Protein 1VYI (pdb70)

GO terms:
  GO:0140693 molecular condensate scaffold activity (F, IDA)

Nearest PDB structures (foldseek):
  1vyi-assembly1_A  TM=1.009E+00  e=7.027E-20  Rabies virus CVS-11
  3oa1-assembly2_B  TM=9.957E-01  e=1.262E-16  Rabies virus strain Pasteur vaccin
  7t5h-assembly1_A  TM=9.791E-01  e=1.262E-16  Rabies virus Nishigahara RCEH
  7c20-assembly1_A  TM=9.925E-01  e=1.901E-16  Rabies virus Nishigahara RCEH
  7c21-assembly1_A  TM=9.923E-01  e=3.914E-14  Lyssavirus duvenhage

Foldseek 3Di:
DPQDPVNLVVQLLVLLLVLCVVCQPPWDWAAFPPRGTDTDGNVVQPDDSSLLSVQLCPLPPSSVCSSVSHDDLRVLSSLRSCCVGPPVSVNGHDVVRNVVVSCVSHVVRND

CATH classification: 1.20.120.820

Secondary structure (DSSP, 8-state):
-PPPHHHHHHHHHHHHHHHHHHTTT--EEEEBTTS-EEEE-GGGG---HHHHHHHHTTSTTHHHHHHTTPPP-HHHHH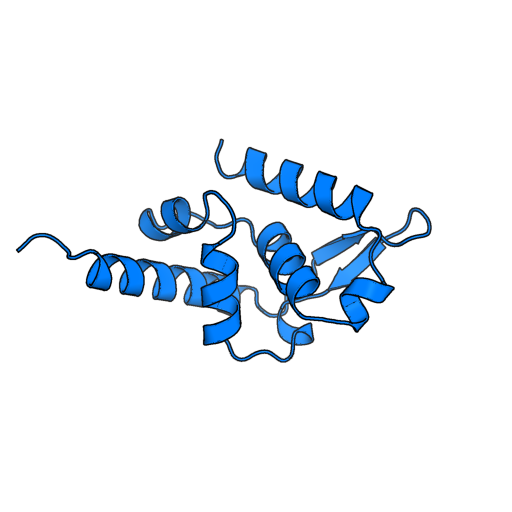HHHHHHH-HHHHHHB-HHHHHHHHHHHHHTT--

Sequence (111 aa):
WSATNEEDDLSVEAEIAHQIAESFSKKYKFPSRSSGIFLYNFEQLKMNLDDIVKEAKNVPPPGVTRLAHDGSKIPLRCVLGWVALANSKKFQLLVEADKLSKIMQDDLNRYTS

Structure (mmCIF, N/CA/C/O backbone):
data_1VYI
#
_entry.id   1VYI
#
_cell.length_a   44.300
_cell.length_b   44.400
_cell.length_c   106.210
_cell.angle_alpha   90.00
_cell.angle_beta   90.00
_cell.angle_gamma   120.00
#
_symmetry.space_group_name_H-M   'P 31 2 1'
#
loop_
_entity.id
_entity.type
_entity.pdbx_description
1 polymer 'RNA POLYMERASE ALPHA SUBUNIT'
2 non-polymer GLYCEROL
3 water water
#
loop_
_atom_site.group_PDB
_atom_site.id
_atom_site.type_symbol
_atom_site.label_atom_id
_atom_site.label_alt_id
_atom_site.label_comp_id
_atom_site.label_asym_id
_atom_site.label_entity_id
_atom_site.label_seq_id
_atom_site.pdbx_PDB_ins_code
_atom_site.Cartn_x
_atom_site.Cartn_y
_atom_site.Cartn_z
_atom_site.occupancy
_atom_site.B_iso_or_equiv
_atom_site.auth_seq_id
_atom_site.auth_comp_id
_atom_site.auth_asym_id
_atom_site.auth_atom_id
_atom_site.pdbx_PDB_model_num
ATOM 1 N N . TRP A 1 1 ? -1.653 52.989 30.787 1.00 19.86 186 TRP A N 1
ATOM 2 C CA . TRP A 1 1 ? -2.318 51.762 30.267 1.00 18.72 186 TRP A CA 1
ATOM 3 C C . TRP A 1 1 ? -1.373 51.028 29.346 1.00 19.75 186 TRP A C 1
ATOM 4 O O . TRP A 1 1 ? -0.668 51.640 28.578 1.00 19.66 186 TRP A O 1
ATOM 15 N N . SER A 1 2 ? -1.395 49.704 29.405 1.00 19.91 187 SER A N 1
ATOM 16 C CA . SER A 1 2 ? -0.615 48.885 28.498 1.00 21.42 187 SER A CA 1
ATOM 17 C C . SER A 1 2 ? -1.014 49.237 27.082 1.00 21.93 187 SER A C 1
ATOM 18 O O . SER A 1 2 ? -2.109 49.702 26.824 1.00 23.09 187 SER A O 1
ATOM 21 N N . ALA A 1 3 ? -0.124 48.966 26.136 1.00 23.62 188 ALA A N 1
ATOM 22 C CA . ALA A 1 3 ? -0.472 49.104 24.753 1.00 24.13 188 ALA A CA 1
ATOM 23 C C . ALA A 1 3 ? -1.732 48.315 24.414 1.00 24.03 188 ALA A C 1
ATOM 24 O O . ALA A 1 3 ? -1.819 47.124 24.748 1.00 23.86 188 ALA A O 1
ATOM 26 N N . THR A 1 4 ? -2.693 48.958 23.751 1.00 24.37 189 THR A N 1
ATOM 27 C CA . THR A 1 4 ? -3.918 48.292 23.301 1.00 24.40 189 THR A CA 1
ATOM 28 C C . THR A 1 4 ? -3.633 47.460 22.059 1.00 24.44 189 THR A C 1
ATOM 29 O O . THR A 1 4 ? -2.604 47.626 21.407 1.00 23.17 189 THR A O 1
ATOM 33 N N . ASN A 1 5 ? -4.547 46.570 21.711 1.00 23.59 190 ASN A N 1
ATOM 34 C CA . ASN A 1 5 ? -4.405 45.836 20.447 1.00 24.29 190 ASN A CA 1
ATOM 35 C C . ASN A 1 5 ? -4.342 46.791 19.253 1.00 24.20 190 ASN A C 1
ATOM 36 O O . ASN A 1 5 ? -3.546 46.575 18.319 1.00 24.32 190 ASN A O 1
ATOM 41 N N . GLU A 1 6 ? -5.124 47.862 19.300 1.00 23.91 191 GLU A N 1
ATOM 42 C CA . GLU A 1 6 ? -5.172 48.834 18.202 1.00 24.64 191 GLU A CA 1
ATOM 43 C C . GLU A 1 6 ? -3.833 49.541 18.100 1.00 24.22 191 GLU A C 1
ATOM 44 O O . GLU A 1 6 ? -3.298 49.703 17.001 1.00 23.52 191 GLU A O 1
ATOM 50 N N . GLU A 1 7 ? -3.274 49.932 19.241 1.00 23.94 192 GLU A N 1
ATOM 51 C CA . GLU A 1 7 ? -1.958 50.578 19.282 1.00 23.35 192 GLU A CA 1
ATOM 52 C C . GLU A 1 7 ? -0.855 49.642 18.781 1.00 22.91 192 GLU A C 1
ATOM 53 O O . GLU A 1 7 ? 0.020 50.063 18.027 1.00 22.25 192 GLU A O 1
ATOM 59 N N . ASP A 1 8 ? -0.909 48.365 19.137 1.00 21.73 193 ASP A N 1
ATOM 60 C CA . ASP A 1 8 ? 0.090 47.408 18.674 1.00 22.32 193 ASP A CA 1
ATOM 61 C C . ASP A 1 8 ? -0.026 47.203 17.162 1.00 21.33 193 ASP A C 1
ATOM 62 O O . ASP A 1 8 ? 1.003 47.043 16.507 1.00 21.17 193 ASP A O 1
ATOM 67 N N . ASP A 1 9 ? -1.248 47.234 16.637 1.00 20.51 194 ASP A N 1
ATOM 68 C CA . ASP A 1 9 ? -1.485 47.068 15.220 1.00 20.21 194 ASP A CA 1
ATOM 69 C C . ASP A 1 9 ? -0.882 48.258 14.474 1.00 19.38 194 ASP A C 1
ATOM 70 O O . ASP A 1 9 ? -0.258 48.080 13.417 1.00 19.15 194 ASP A O 1
ATOM 75 N N . LEU A 1 10 ? -1.038 49.467 14.999 1.00 19.11 195 LEU A N 1
ATOM 76 C CA . LEU A 1 10 ? -0.442 50.632 14.357 1.00 19.28 195 LEU A CA 1
ATOM 77 C C . LEU A 1 10 ? 1.074 50.522 14.341 1.00 19.13 195 LEU A C 1
ATOM 78 O O . LEU A 1 10 ? 1.739 50.894 13.366 1.00 17.81 195 LEU A O 1
ATOM 83 N N . SER A 1 11 ? 1.664 50.022 15.411 1.00 18.74 196 SER A N 1
ATOM 84 C CA . SER A 1 11 ? 3.117 49.874 15.484 1.00 18.78 196 SER A CA 1
ATOM 85 C C . SER A 1 11 ? 3.610 48.857 14.450 1.00 18.84 196 SER A C 1
ATOM 86 O O . SER A 1 11 ? 4.616 49.076 13.767 1.00 19.57 196 SER A O 1
ATOM 91 N N . VAL A 1 12 ? 2.898 47.734 14.340 1.00 19.32 197 VAL A N 1
ATOM 92 C CA . VAL A 1 12 ? 3.241 46.692 13.391 1.00 19.02 197 VAL A CA 1
ATOM 93 C C . VAL A 1 12 ? 3.113 47.232 11.965 1.00 17.33 197 VAL A C 1
ATOM 94 O O . VAL A 1 12 ? 3.995 47.010 11.139 1.00 18.70 197 VAL A O 1
ATOM 98 N N . GLU A 1 13 ? 2.034 47.944 11.680 1.00 17.33 198 GLU A N 1
ATOM 99 C CA . GLU A 1 13 ? 1.836 48.465 10.334 1.00 16.89 198 GLU A CA 1
ATOM 100 C C . GLU A 1 13 ? 2.957 49.445 9.973 1.00 17.19 198 GLU A C 1
ATOM 101 O O . GLU A 1 13 ? 3.435 49.417 8.871 1.00 16.86 198 GLU A O 1
ATOM 107 N N . ALA A 1 14 ? 3.393 50.295 10.893 1.00 17.08 199 ALA A N 1
ATOM 108 C CA . ALA A 1 14 ? 4.421 51.263 10.568 1.00 16.22 199 ALA A CA 1
ATOM 109 C C . ALA A 1 14 ? 5.768 50.586 10.333 1.00 15.69 199 ALA A C 1
ATOM 110 O O . ALA A 1 14 ? 6.552 51.002 9.471 1.00 16.24 199 ALA A O 1
ATOM 112 N N . GLU A 1 15 ? 6.049 49.516 11.081 1.00 16.67 200 GLU A N 1
ATOM 113 C CA . GLU A 1 15 ? 7.256 48.723 10.867 1.00 16.25 200 GLU A CA 1
ATOM 114 C C . GLU A 1 15 ? 7.232 48.007 9.511 1.00 16.54 200 GLU A C 1
ATOM 115 O O . GLU A 1 15 ? 8.204 48.054 8.765 1.00 16.87 200 GLU A O 1
ATOM 121 N N . ILE A 1 16 ? 6.120 47.360 9.192 1.00 16.24 201 ILE A N 1
ATOM 122 C CA . ILE A 1 16 ? 6.014 46.692 7.896 1.00 16.43 201 ILE A CA 1
ATOM 123 C C . ILE A 1 16 ? 6.099 47.716 6.779 1.00 16.08 201 ILE A C 1
ATOM 124 O O . ILE A 1 16 ? 6.809 47.501 5.799 1.00 15.32 201 ILE A O 1
ATOM 129 N N . ALA A 1 17 ? 5.384 48.831 6.898 1.00 15.32 202 ALA A N 1
ATOM 130 C CA . ALA A 1 17 ? 5.419 49.866 5.887 1.00 15.14 202 ALA A CA 1
ATOM 131 C C . ALA A 1 17 ? 6.867 50.364 5.661 1.00 15.19 202 ALA A C 1
ATOM 132 O O . ALA A 1 17 ? 7.308 50.590 4.517 1.00 15.66 202 ALA A O 1
ATOM 134 N N . HIS A 1 18 ? 7.591 50.582 6.754 1.00 15.19 203 HIS A N 1
ATOM 135 C CA . HIS A 1 18 ? 8.978 51.003 6.658 1.00 15.26 203 HIS A CA 1
ATOM 136 C C . HIS A 1 18 ? 9.817 49.990 5.871 1.00 15.41 203 HIS A C 1
ATOM 137 O O . HIS A 1 18 ? 10.550 50.347 4.981 1.00 16.46 203 HIS A O 1
ATOM 144 N N . GLN A 1 19 ? 9.714 48.713 6.232 1.00 16.08 204 GLN A N 1
ATOM 145 C CA . GLN A 1 19 ? 10.556 47.674 5.598 1.00 15.47 204 GLN A CA 1
ATOM 146 C C . GLN A 1 19 ? 10.188 47.486 4.132 1.00 16.00 204 GLN A C 1
ATOM 147 O O . GLN A 1 19 ? 11.064 47.293 3.287 1.00 16.55 204 GLN A O 1
ATOM 153 N N . ILE A 1 20 ? 8.896 47.545 3.827 1.00 15.75 205 ILE A N 1
ATOM 154 C CA . ILE A 1 20 ? 8.454 47.395 2.447 1.00 16.38 205 ILE A CA 1
ATOM 155 C C . ILE A 1 20 ? 8.892 48.611 1.617 1.00 15.98 205 ILE A C 1
ATOM 156 O O . ILE A 1 20 ? 9.437 48.464 0.536 1.00 16.06 205 ILE A O 1
ATOM 161 N N . ALA A 1 21 ? 8.698 49.819 2.135 1.00 16.40 206 ALA A N 1
ATOM 162 C CA . ALA A 1 21 ? 9.143 51.016 1.419 1.00 15.98 206 ALA A CA 1
ATOM 163 C C . ALA A 1 21 ? 10.662 50.999 1.158 1.00 16.57 206 ALA A C 1
ATOM 164 O O . ALA A 1 21 ? 11.125 51.298 0.066 1.00 16.93 206 ALA A O 1
ATOM 166 N N . GLU A 1 22 ? 11.426 50.573 2.150 1.00 16.48 207 GLU A N 1
ATOM 167 C CA . GLU A 1 22 ? 12.877 50.552 2.065 1.00 17.52 207 GLU A CA 1
ATOM 168 C C . GLU A 1 22 ? 13.371 49.660 0.934 1.00 17.13 207 GLU A C 1
ATOM 169 O O . GLU A 1 22 ? 14.368 49.962 0.297 1.00 20.16 207 GLU A O 1
ATOM 175 N N . SER A 1 23 ? 12.634 48.585 0.665 1.00 16.55 208 SER A N 1
ATOM 176 C CA . SER A 1 23 ? 12.982 47.614 -0.370 1.00 17.17 208 SER A CA 1
ATOM 177 C C . SER A 1 23 ? 11.980 47.555 -1.526 1.00 17.63 208 SER A C 1
ATOM 178 O O . SER A 1 23 ? 11.901 46.552 -2.229 1.00 17.72 208 SER A O 1
ATOM 181 N N . PHE A 1 24 ? 11.244 48.636 -1.752 1.00 17.20 209 PHE A N 1
ATOM 182 C CA . PHE A 1 24 ? 10.106 48.629 -2.659 1.00 16.78 209 PHE A CA 1
ATOM 183 C C . PHE A 1 24 ? 10.465 48.291 -4.105 1.00 17.08 209 PHE A C 1
ATOM 184 O O . PHE A 1 24 ? 9.632 47.755 -4.822 1.00 17.43 209 PHE A O 1
ATOM 192 N N . SER A 1 25 ? 11.680 48.649 -4.527 1.00 18.55 210 SER A N 1
ATOM 193 C CA . SER A 1 25 ? 12.111 48.447 -5.909 1.00 18.95 210 SER A CA 1
ATOM 194 C C . SER A 1 25 ? 13.074 47.300 -6.091 1.00 19.39 210 SER A C 1
ATOM 195 O O . SER A 1 25 ? 13.423 46.982 -7.224 1.00 19.66 210 SER A O 1
ATOM 198 N N . LYS A 1 26 ? 13.484 46.675 -4.994 1.00 18.51 211 LYS A N 1
ATOM 199 C CA . LYS A 1 26 ? 14.395 45.522 -5.025 1.00 19.33 211 LYS A CA 1
ATOM 200 C C . LYS A 1 26 ? 13.784 44.367 -5.818 1.00 20.27 211 LYS A C 1
ATOM 201 O O . LYS A 1 26 ? 12.650 43.939 -5.575 1.00 18.82 211 LYS A O 1
ATOM 207 N N . LYS A 1 27 ? 14.537 43.861 -6.790 1.00 20.42 212 LYS A N 1
ATOM 208 C CA . LYS A 1 27 ? 14.071 42.777 -7.647 1.00 20.55 212 LYS A CA 1
ATOM 209 C C . LYS A 1 27 ? 14.348 41.451 -6.940 1.00 20.05 212 LYS A C 1
ATOM 210 O O . LYS A 1 27 ? 15.483 41.144 -6.550 1.00 22.46 212 LYS A O 1
ATOM 216 N N . TYR A 1 28 ? 13.271 40.687 -6.774 1.00 18.54 213 TYR A N 1
ATOM 217 C CA . TYR A 1 28 ? 13.320 39.351 -6.212 1.00 18.28 213 TYR A CA 1
ATOM 218 C C . TYR A 1 28 ? 12.997 38.323 -7.280 1.00 17.99 213 TYR A C 1
ATOM 219 O O . TYR A 1 28 ? 12.313 38.616 -8.259 1.00 18.15 213 TYR A O 1
ATOM 228 N N . LYS A 1 29 ? 13.519 37.115 -7.061 1.00 19.08 214 LYS A N 1
ATOM 229 C CA . LYS A 1 29 ? 13.411 36.022 -7.992 1.00 19.49 214 LYS A CA 1
ATOM 230 C C . LYS A 1 29 ? 12.241 35.114 -7.656 1.00 18.89 214 LYS A C 1
ATOM 231 O O . LYS A 1 29 ? 12.107 34.654 -6.528 1.00 20.05 214 LYS A O 1
ATOM 237 N N . PHE A 1 30 ? 11.468 34.803 -8.676 1.00 17.31 215 PHE A N 1
ATOM 238 C CA . PHE A 1 30 ? 10.272 33.954 -8.526 1.00 17.00 215 PHE A CA 1
ATOM 239 C C . PHE A 1 30 ? 10.284 32.859 -9.592 1.00 17.92 215 PHE A C 1
ATOM 240 O O . PHE A 1 30 ? 10.857 33.067 -10.664 1.00 18.16 215 PHE A O 1
ATOM 248 N N . PRO A 1 31 ? 9.655 31.710 -9.332 1.00 18.25 216 PRO A N 1
ATOM 249 C CA . PRO A 1 31 ? 9.719 30.602 -10.294 1.00 17.49 216 PRO A CA 1
ATOM 250 C C . PRO A 1 31 ? 8.760 30.779 -11.445 1.00 18.07 216 PRO A C 1
ATOM 251 O O . PRO A 1 31 ? 7.568 31.005 -11.289 1.00 18.92 216 PRO A O 1
ATOM 255 N N . SER A 1 32 ? 9.322 30.659 -12.642 1.00 19.48 217 SER A N 1
ATOM 256 C CA . SER A 1 32 ? 8.570 30.632 -13.879 1.00 20.61 217 SER A CA 1
ATOM 257 C C . SER A 1 32 ? 8.010 29.222 -14.136 1.00 21.60 217 SER A C 1
ATOM 258 O O . SER A 1 32 ? 8.290 28.271 -13.421 1.00 22.71 217 SER A O 1
ATOM 263 N N . ARG A 1 33 ? 7.174 29.134 -15.150 1.00 24.22 218 ARG A N 1
ATOM 264 C CA . ARG A 1 33 ? 6.586 27.850 -15.586 1.00 25.85 218 ARG A CA 1
ATOM 265 C C . ARG A 1 33 ? 7.501 26.938 -16.429 1.00 29.04 218 ARG A C 1
ATOM 266 O O . ARG A 1 33 ? 7.095 25.830 -16.791 1.00 29.84 218 ARG A O 1
ATOM 274 N N . SER A 1 34 ? 8.714 27.395 -16.728 1.00 31.87 219 SER A N 1
ATOM 275 C CA . SER A 1 34 ? 9.665 26.619 -17.530 1.00 33.75 219 SER A CA 1
ATOM 276 C C . SER A 1 34 ? 11.040 26.434 -16.863 1.00 34.34 219 SER A C 1
ATOM 277 O O . SER A 1 34 ? 12.072 26.557 -17.523 1.00 34.97 219 SER A O 1
ATOM 280 N N . SER A 1 35 ? 11.064 26.124 -15.573 1.00 34.38 220 SER A N 1
ATOM 281 C CA . SER A 1 35 ? 12.321 25.799 -14.877 1.00 34.55 220 SER A CA 1
ATOM 282 C C . SER A 1 35 ? 13.272 26.984 -14.793 1.00 32.97 220 SER A C 1
ATOM 283 O O . SER A 1 35 ? 14.468 26.812 -14.492 1.00 34.40 220 SER A O 1
ATOM 286 N N . GLY A 1 36 ? 12.723 28.174 -15.031 1.00 29.99 221 GLY A N 1
ATOM 287 C CA . GLY A 1 36 ? 13.470 29.415 -14.992 1.00 27.60 221 GLY A CA 1
ATOM 288 C C . GLY A 1 36 ? 12.949 30.336 -13.911 1.00 25.51 221 GLY A C 1
ATOM 289 O O . GLY A 1 36 ? 12.227 29.931 -13.012 1.00 24.53 221 GLY A O 1
ATOM 290 N N . ILE A 1 37 ? 13.352 31.591 -13.993 1.00 24.11 222 ILE A N 1
ATOM 291 C CA . ILE A 1 37 ? 12.918 32.583 -13.014 1.00 23.27 222 ILE A CA 1
ATOM 292 C C . ILE A 1 37 ? 12.492 33.846 -13.716 1.00 22.26 222 ILE A C 1
ATOM 293 O O . ILE A 1 37 ? 12.892 34.120 -14.836 1.00 23.01 222 ILE A O 1
ATOM 298 N N . PHE A 1 38 ? 11.640 34.609 -13.047 1.00 19.86 223 PHE A N 1
ATOM 299 C CA . PHE A 1 38 ? 11.345 35.987 -13.422 1.00 18.96 223 PHE A CA 1
ATOM 30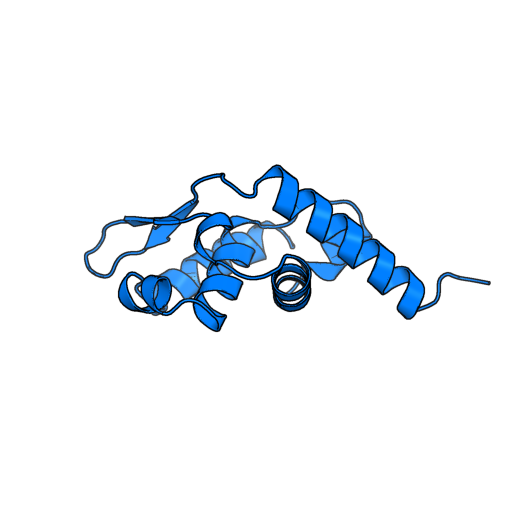0 C C . PHE A 1 38 ? 11.562 36.886 -12.220 1.00 18.47 223 PHE A C 1
ATOM 301 O O . PHE A 1 38 ? 11.528 36.448 -11.080 1.00 18.07 223 PHE A O 1
ATOM 309 N N . LEU A 1 39 ? 11.796 38.160 -12.509 1.00 18.67 224 LEU A N 1
ATOM 310 C CA . LEU A 1 39 ? 12.043 39.162 -11.481 1.00 18.40 224 LEU A CA 1
ATOM 311 C C . LEU A 1 39 ? 10.781 39.973 -11.238 1.00 18.05 224 LEU A C 1
ATOM 312 O O . LEU A 1 39 ? 10.034 40.274 -12.159 1.00 18.94 224 LEU A O 1
ATOM 317 N N . TYR A 1 40 ? 10.578 40.339 -9.978 1.00 17.94 225 TYR A N 1
ATOM 318 C CA . TYR A 1 40 ? 9.422 41.125 -9.588 1.00 16.97 225 TYR A CA 1
ATOM 319 C C . TYR A 1 40 ? 9.762 41.928 -8.362 1.00 16.98 225 TYR A C 1
ATOM 320 O O . TYR A 1 40 ? 10.619 41.534 -7.583 1.00 17.75 225 TYR A O 1
ATOM 329 N N . ASN A 1 41 ? 9.134 43.092 -8.236 1.00 17.07 226 ASN A N 1
ATOM 330 C CA . ASN A 1 41 ? 9.295 43.956 -7.057 1.00 16.38 226 ASN A CA 1
ATOM 331 C C . ASN A 1 41 ? 7.946 44.482 -6.594 1.00 15.57 226 ASN A C 1
ATOM 332 O O . ASN A 1 41 ? 6.941 44.329 -7.282 1.00 16.17 226 ASN A O 1
ATOM 337 N N . PHE A 1 42 ? 7.936 45.092 -5.416 1.00 15.45 227 PHE A N 1
ATOM 338 C CA . PHE A 1 42 ? 6.694 45.659 -4.906 1.00 16.03 227 PHE A CA 1
ATOM 339 C C . PHE A 1 42 ? 6.165 46.761 -5.820 1.00 17.03 227 PHE A C 1
ATOM 340 O O . PHE A 1 42 ? 4.962 46.976 -5.930 1.00 17.14 227 PHE A O 1
ATOM 348 N N . GLU A 1 43 ? 7.080 47.471 -6.486 1.00 18.86 228 GLU A N 1
ATOM 349 C CA . GLU A 1 43 ? 6.661 48.495 -7.445 1.00 20.68 228 GLU A CA 1
ATOM 350 C C . GLU A 1 43 ? 5.719 47.974 -8.555 1.00 21.08 228 GLU A C 1
ATOM 351 O O . GLU A 1 43 ? 4.874 48.707 -9.055 1.00 21.98 228 GLU A O 1
ATOM 357 N N . GLN A 1 44 ? 5.837 46.704 -8.937 1.00 19.98 229 GLN A N 1
ATOM 358 C CA . GLN A 1 44 ? 4.967 46.106 -9.953 1.00 21.72 229 GLN A CA 1
ATOM 359 C C . GLN A 1 44 ? 3.519 45.956 -9.532 1.00 21.63 229 GLN A C 1
ATOM 360 O O . GLN A 1 44 ? 2.640 45.708 -10.378 1.00 23.97 229 GLN A O 1
ATOM 366 N N . LEU A 1 45 ? 3.257 45.978 -8.226 1.00 20.66 230 LEU A N 1
ATOM 367 C CA . LEU A 1 45 ? 1.918 45.657 -7.749 1.00 20.60 230 LEU A CA 1
ATOM 368 C C . LEU A 1 45 ? 0.926 46.733 -8.132 1.00 22.30 230 LEU A C 1
ATOM 369 O O . LEU A 1 45 ? -0.256 46.439 -8.358 1.00 23.47 230 LEU A O 1
ATOM 374 N N . LYS A 1 46 ? 1.361 47.972 -8.172 1.00 24.01 231 LYS A N 1
ATOM 375 C CA . LYS A 1 46 ? 0.401 49.045 -8.494 1.00 25.52 231 LYS A CA 1
ATOM 376 C C . LYS A 1 46 ? -0.769 48.987 -7.503 1.00 24.65 231 LYS A C 1
ATOM 377 O O . LYS A 1 46 ? -1.922 49.142 -7.864 1.00 26.01 231 LYS A O 1
ATOM 383 N N . MET A 1 47 ? -0.440 48.759 -6.228 1.00 22.61 232 MET A N 1
ATOM 384 C CA . MET A 1 47 ? -1.379 48.825 -5.092 1.00 20.82 232 MET A CA 1
ATOM 385 C C . MET A 1 47 ? -0.940 49.970 -4.166 1.00 19.24 232 MET A C 1
ATOM 386 O O . MET A 1 47 ? 0.234 50.208 -4.030 1.00 19.29 232 MET A O 1
ATOM 391 N N . ASN A 1 48 ? -1.880 50.592 -3.474 1.00 18.91 233 ASN A N 1
ATOM 392 C CA . ASN A 1 48 ? -1.466 51.556 -2.453 1.00 18.47 233 ASN A CA 1
ATOM 393 C C . ASN A 1 48 ? -0.769 50.836 -1.300 1.00 17.07 233 ASN A C 1
ATOM 394 O O . ASN A 1 48 ? -0.942 49.637 -1.071 1.00 16.47 233 ASN A O 1
ATOM 399 N N . LEU A 1 49 ? 0.072 51.556 -0.576 1.00 16.50 234 LEU A N 1
ATOM 400 C CA . LEU A 1 49 ? 0.881 50.941 0.435 1.00 17.29 234 LEU A CA 1
ATOM 401 C C . LEU A 1 49 ? 0.052 50.335 1.547 1.00 16.81 234 LEU A C 1
ATOM 402 O O . LEU A 1 49 ? 0.413 49.301 2.065 1.00 16.01 234 LEU A O 1
ATOM 407 N N . ASP A 1 50 ? -1.050 50.967 1.906 1.00 16.63 235 ASP A N 1
ATOM 408 C CA . ASP A 1 50 ? -1.896 50.451 2.962 1.00 16.88 235 ASP A CA 1
ATOM 409 C C . ASP A 1 50 ? -2.406 49.056 2.599 1.00 16.75 235 ASP A C 1
ATOM 410 O O . ASP A 1 50 ? -2.333 48.160 3.424 1.00 16.79 235 ASP A O 1
ATOM 415 N N . ASP A 1 51 ? -2.870 48.893 1.372 1.00 16.95 236 ASP A N 1
ATOM 416 C CA . ASP A 1 51 ? -3.381 47.583 0.917 1.00 17.41 236 ASP A CA 1
ATOM 417 C C . ASP A 1 51 ? -2.271 46.529 0.955 1.00 16.40 236 ASP A C 1
ATOM 418 O O . ASP A 1 51 ? -2.498 45.365 1.317 1.00 17.05 236 ASP A O 1
ATOM 423 N N . ILE A 1 52 ? -1.048 46.919 0.608 1.00 15.82 237 ILE A N 1
ATOM 424 C CA . ILE A 1 52 ? 0.081 45.990 0.630 1.00 15.21 237 ILE A CA 1
ATOM 425 C C . ILE A 1 52 ? 0.382 45.549 2.063 1.00 15.44 237 ILE A C 1
ATOM 426 O O . ILE A 1 52 ? 0.584 44.375 2.365 1.00 15.19 237 ILE A O 1
ATOM 431 N N . VAL A 1 53 ? 0.418 46.533 2.966 1.00 15.60 238 VAL A N 1
ATOM 432 C CA . VAL A 1 53 ? 0.707 46.284 4.350 1.00 16.64 238 VAL A CA 1
ATOM 433 C C . VAL A 1 53 ? -0.351 45.392 5.006 1.00 16.42 238 VAL A C 1
ATOM 434 O O . VAL A 1 53 ? -0.032 44.457 5.732 1.00 16.28 238 VAL A O 1
ATOM 438 N N . LYS A 1 54 ? -1.608 45.669 4.697 1.00 17.03 239 LYS A N 1
ATOM 439 C CA . LYS A 1 54 ? -2.706 44.870 5.246 1.00 18.00 239 LYS A CA 1
ATOM 440 C C . LYS A 1 54 ? -2.592 43.404 4.809 1.00 18.20 239 LYS A C 1
ATOM 441 O O . LYS A 1 54 ? -2.794 42.474 5.614 1.00 18.89 239 LYS A O 1
ATOM 447 N N . GLU A 1 55 ? -2.200 43.171 3.558 1.00 17.83 240 GLU A N 1
ATOM 448 C CA . GLU A 1 55 ? -2.073 41.797 3.100 1.00 17.56 240 GLU A CA 1
ATOM 449 C C . GLU A 1 55 ? -0.812 41.147 3.685 1.00 17.34 240 GLU A C 1
ATOM 450 O O . GLU A 1 55 ? -0.800 39.990 4.019 1.00 17.48 240 GLU A O 1
ATOM 456 N N . ALA A 1 56 ? 0.274 41.897 3.835 1.00 16.74 241 ALA A N 1
ATOM 457 C CA . ALA A 1 56 ? 1.499 41.376 4.394 1.00 17.17 241 ALA A CA 1
ATOM 458 C C . ALA A 1 56 ? 1.337 40.807 5.805 1.00 18.54 241 ALA A C 1
ATOM 459 O O . ALA A 1 56 ? 1.970 39.826 6.134 1.00 18.93 241 ALA A O 1
ATOM 461 N N . LYS A 1 57 ? 0.545 41.493 6.624 1.00 19.96 242 LYS A N 1
ATOM 462 C CA . LYS A 1 57 ? 0.272 41.076 7.994 1.00 22.46 242 LYS A CA 1
ATOM 463 C C . LYS A 1 57 ? -0.346 39.703 8.096 1.00 23.14 242 LYS A C 1
ATOM 464 O O . LYS A 1 57 ? -0.350 39.112 9.179 1.00 24.54 242 LYS A O 1
ATOM 470 N N . ASN A 1 58 ? -0.965 39.251 7.009 1.00 22.78 243 ASN A N 1
ATOM 471 C CA . ASN A 1 58 ? -1.561 37.912 6.929 1.00 24.29 243 ASN A CA 1
ATOM 472 C C . ASN A 1 58 ? -0.571 36.783 6.789 1.00 24.01 243 ASN A C 1
ATOM 473 O O . ASN A 1 58 ? -0.939 35.613 7.008 1.00 26.65 243 ASN A O 1
ATOM 478 N N . VAL A 1 59 ? 0.663 37.070 6.386 1.00 23.35 244 VAL A N 1
ATOM 479 C CA . VAL A 1 59 ? 1.679 36.048 6.199 1.00 24.15 244 VAL A CA 1
ATOM 480 C C . VAL A 1 59 ? 2.063 35.611 7.627 1.00 25.98 244 VAL A C 1
ATOM 481 O O . VAL A 1 59 ? 2.465 36.461 8.430 1.00 25.57 244 VAL A O 1
ATOM 485 N N A PRO A 1 60 ? 2.117 34.292 7.859 0.20 26.38 245 PRO A N 1
ATOM 486 N N B PRO A 1 60 ? 1.840 34.349 7.991 0.60 27.36 245 PRO A N 1
ATOM 487 N N C PRO A 1 60 ? 1.847 34.343 7.984 0.20 26.34 245 PRO A N 1
ATOM 488 C CA A PRO A 1 60 ? 2.424 33.736 9.184 0.20 26.82 245 PRO A CA 1
ATOM 489 C CA B PRO A 1 60 ? 2.027 33.964 9.396 0.60 27.62 245 PRO A CA 1
ATOM 490 C CA C PRO A 1 60 ? 2.126 33.890 9.354 0.20 26.74 245 PRO A CA 1
ATOM 491 C C A PRO A 1 60 ? 3.680 34.331 9.756 0.20 26.96 245 PRO A C 1
ATOM 492 C C B PRO A 1 60 ? 3.484 34.184 9.824 0.60 27.23 245 PRO A C 1
ATOM 493 C C C PRO A 1 60 ? 3.549 34.204 9.810 0.20 26.91 245 PRO A C 1
ATOM 494 O O A PRO A 1 60 ? 4.676 34.422 9.033 0.20 26.92 245 PRO A O 1
ATOM 495 O O B PRO A 1 60 ? 4.388 33.867 9.088 0.60 27.32 245 PRO A O 1
ATOM 496 O O C PRO A 1 60 ? 4.500 33.949 9.083 0.20 27.11 245 PRO A O 1
ATOM 506 N N . GLY A 1 61 ? 3.673 34.768 11.011 1.00 27.50 246 GLY A N 1
ATOM 507 C CA . GLY A 1 61 ? 4.954 35.169 11.567 1.00 27.07 246 GLY A CA 1
ATOM 508 C C . GLY A 1 61 ? 5.352 36.626 11.330 1.00 26.06 246 GLY A C 1
ATOM 509 O O . GLY A 1 61 ? 6.198 37.185 12.034 1.00 27.10 246 GLY A O 1
ATOM 510 N N . VAL A 1 62 ? 4.777 37.260 10.300 1.00 24.41 247 VAL A N 1
ATOM 511 C CA . VAL A 1 62 ? 5.206 38.604 9.929 1.00 22.70 247 VAL A CA 1
ATOM 512 C C . VAL A 1 62 ? 4.793 39.664 10.967 1.00 21.70 247 VAL A C 1
ATOM 513 O O . VAL A 1 62 ? 5.573 40.546 11.275 1.00 20.74 247 VAL A O 1
ATOM 517 N N . THR A 1 63 ? 3.612 39.532 11.524 1.00 22.34 248 THR A N 1
ATOM 518 C CA . THR A 1 63 ? 3.172 40.448 12.576 1.00 22.24 248 THR A CA 1
ATOM 519 C C . THR A 1 63 ? 4.096 40.364 13.788 1.00 23.01 248 THR A C 1
ATOM 520 O O . THR A 1 63 ? 4.483 41.392 14.336 1.00 22.33 248 THR A O 1
ATOM 524 N N . ARG A 1 64 ? 4.443 39.149 14.206 1.00 23.01 249 ARG A N 1
ATOM 525 C CA . ARG A 1 64 ? 5.354 38.959 15.352 1.00 23.70 249 ARG A CA 1
ATOM 526 C C . ARG A 1 64 ? 6.722 39.564 15.094 1.00 23.71 249 ARG A C 1
ATOM 527 O O . ARG A 1 64 ? 7.268 40.296 15.929 1.00 23.31 249 ARG A O 1
ATOM 535 N N . LEU A 1 65 ? 7.268 39.318 13.905 1.00 21.98 250 LEU A N 1
ATOM 536 C CA . LEU A 1 65 ? 8.573 39.838 13.571 1.00 22.42 250 LEU A CA 1
ATOM 537 C C . LEU A 1 65 ? 8.533 41.364 13.586 1.00 22.13 250 LEU A C 1
ATOM 538 O O . LEU A 1 65 ? 9.418 41.999 14.123 1.00 22.65 250 LEU A O 1
ATOM 543 N N . ALA A 1 66 ? 7.504 41.941 12.973 1.00 22.03 251 ALA A N 1
ATOM 544 C CA . ALA A 1 66 ? 7.377 43.390 12.907 1.00 22.42 251 ALA A CA 1
ATOM 545 C C . ALA A 1 66 ? 7.188 43.991 14.294 1.00 23.75 251 ALA A C 1
ATOM 546 O O . ALA A 1 66 ? 7.746 45.038 14.607 1.00 24.21 251 ALA A O 1
ATOM 548 N N . HIS A 1 67 ? 6.410 43.314 15.129 1.00 24.08 252 HIS A N 1
ATOM 549 C CA . HIS A 1 67 ? 6.188 43.778 16.500 1.00 26.07 252 HIS A CA 1
ATOM 550 C C . HIS A 1 67 ? 7.521 43.868 17.224 1.00 26.74 252 HIS A C 1
ATOM 551 O O . HIS A 1 67 ? 7.782 44.831 17.951 1.00 27.75 252 HIS A O 1
ATOM 558 N N . ASP A 1 68 ? 8.372 42.872 17.008 1.00 26.93 253 ASP A N 1
ATOM 559 C CA . ASP A 1 68 ? 9.696 42.813 17.627 1.00 28.23 253 ASP A CA 1
ATOM 560 C C . ASP A 1 68 ? 10.769 43.705 16.976 1.00 28.08 253 ASP A C 1
ATOM 561 O O . ASP A 1 68 ? 11.896 43.779 17.478 1.00 29.88 253 ASP A O 1
ATOM 566 N N . GLY A 1 69 ? 10.456 44.352 15.851 1.00 27.42 254 GLY A N 1
ATOM 567 C CA . GLY A 1 69 ? 11.429 45.152 15.126 1.00 27.41 254 GLY A CA 1
ATOM 568 C C . GLY A 1 69 ? 12.451 44.337 14.341 1.00 26.96 254 GLY A C 1
ATOM 569 O O . GLY A 1 69 ? 13.546 44.821 14.018 1.00 27.59 254 GLY A O 1
ATOM 570 N N . SER A 1 70 ? 12.096 43.096 14.018 1.00 26.15 255 SER A N 1
ATOM 571 C CA . SER A 1 70 ? 12.954 42.192 13.267 1.00 25.53 255 SER A CA 1
ATOM 572 C C . SER A 1 70 ? 12.657 42.281 11.770 1.00 24.84 255 SER A C 1
ATOM 573 O O . SER A 1 70 ? 11.578 42.695 11.366 1.00 23.73 255 SER A O 1
ATOM 576 N N . LYS A 1 71 ? 13.617 41.861 10.968 1.00 23.98 256 LYS A N 1
ATOM 577 C CA . LYS A 1 71 ? 13.456 41.831 9.521 1.00 23.52 256 LYS A CA 1
ATOM 578 C C . LYS A 1 71 ? 12.377 40.834 9.109 1.00 22.28 256 LYS A C 1
ATOM 579 O O . LYS A 1 71 ? 12.337 39.706 9.587 1.00 21.92 256 LYS A O 1
ATOM 585 N N . ILE A 1 72 ? 11.490 41.276 8.216 1.00 19.87 257 ILE A N 1
ATOM 586 C CA . ILE A 1 72 ? 10.459 40.418 7.661 1.00 19.35 257 ILE A CA 1
ATOM 587 C C . ILE A 1 72 ? 10.914 39.766 6.357 1.00 18.47 257 ILE A C 1
ATOM 588 O O . ILE A 1 72 ? 11.782 40.283 5.666 1.00 19.14 257 ILE A O 1
ATOM 593 N N . PRO A 1 73 ? 10.340 38.612 6.029 1.00 18.80 258 PRO A N 1
ATOM 594 C CA . PRO A 1 73 ? 10.680 37.908 4.793 1.00 18.08 258 PRO A CA 1
ATOM 595 C C . PRO A 1 73 ? 10.061 38.555 3.563 1.00 17.86 258 PRO A C 1
ATOM 596 O O . PRO A 1 73 ? 8.977 38.203 3.138 1.00 17.61 258 PRO A O 1
ATOM 600 N N . LEU A 1 74 ? 10.779 39.509 2.983 1.00 17.29 259 LEU A N 1
ATOM 601 C CA . LEU A 1 74 ? 10.211 40.364 1.958 1.00 17.26 259 LEU A CA 1
ATOM 602 C C . LEU A 1 74 ? 9.870 39.651 0.673 1.00 16.63 259 LEU A C 1
ATOM 603 O O . LEU A 1 74 ? 8.840 39.901 0.062 1.00 16.43 259 LEU A O 1
ATOM 608 N N . ARG A 1 75 ? 10.724 38.748 0.222 1.00 17.73 260 ARG A N 1
ATOM 609 C CA . ARG A 1 75 ? 10.397 38.012 -1.003 1.00 17.97 260 ARG A CA 1
ATOM 610 C C . ARG A 1 75 ? 9.110 37.184 -0.830 1.00 17.13 260 ARG A C 1
ATOM 611 O O . ARG A 1 75 ? 8.284 37.111 -1.734 1.00 17.17 260 ARG A O 1
ATOM 619 N N . CYS A 1 76 ? 8.997 36.530 0.312 1.00 16.52 261 CYS A N 1
ATOM 620 C CA . CYS A 1 76 ? 7.797 35.766 0.630 1.00 16.55 261 CYS A CA 1
ATOM 621 C C . CYS A 1 76 ? 6.549 36.648 0.658 1.00 16.39 261 CYS A C 1
ATOM 622 O O . CYS A 1 76 ? 5.555 36.342 0.051 1.00 16.49 261 CYS A O 1
ATOM 625 N N . VAL A 1 77 ? 6.634 37.778 1.355 1.00 16.12 262 VAL A N 1
ATOM 626 C CA . VAL A 1 77 ? 5.538 38.728 1.415 1.00 15.74 262 VAL A CA 1
ATOM 627 C C . VAL A 1 77 ? 5.141 39.198 0.007 1.00 15.05 262 VAL A C 1
ATOM 628 O O . VAL A 1 77 ? 3.980 39.241 -0.345 1.00 15.07 262 VAL A O 1
ATOM 632 N N . LEU A 1 78 ? 6.132 39.576 -0.798 1.00 15.13 263 LEU A N 1
ATOM 633 C CA . LEU A 1 78 ? 5.847 40.029 -2.144 1.00 15.20 263 LEU A CA 1
ATOM 634 C C . LEU A 1 78 ? 5.141 38.945 -2.954 1.00 14.98 263 LEU A C 1
ATOM 635 O O . LEU A 1 78 ? 4.169 39.214 -3.678 1.00 14.89 263 LEU A O 1
ATOM 640 N N . GLY A 1 79 ? 5.661 37.737 -2.865 1.00 15.63 264 GLY A N 1
ATOM 641 C CA . GLY A 1 79 ? 5.063 36.617 -3.567 1.00 15.10 264 GLY A CA 1
ATOM 642 C C . GLY A 1 79 ? 3.609 36.414 -3.195 1.00 14.83 264 GLY A C 1
ATOM 643 O O . GLY A 1 79 ? 2.742 36.177 -4.052 1.00 15.17 264 GLY A O 1
ATOM 644 N N . TRP A 1 80 ? 3.341 36.512 -1.904 1.00 15.29 265 TRP A N 1
ATOM 645 C CA . TRP A 1 80 ? 1.980 36.351 -1.400 1.00 14.87 265 TRP A CA 1
ATOM 646 C C . TRP A 1 80 ? 1.040 37.463 -1.849 1.00 14.90 265 TRP A C 1
ATOM 647 O O . TRP A 1 80 ? -0.060 37.226 -2.349 1.00 15.97 265 TRP A O 1
ATOM 658 N N . VAL A 1 81 ? 1.476 38.698 -1.679 1.00 14.96 266 VAL A N 1
ATOM 659 C CA . VAL A 1 81 ? 0.652 39.816 -2.037 1.00 15.50 266 VAL A CA 1
ATOM 660 C C . VAL A 1 81 ? 0.437 39.826 -3.559 1.00 13.99 266 VAL A C 1
ATOM 661 O O . VAL A 1 81 ? -0.661 40.110 -4.018 1.00 15.55 266 VAL A O 1
ATOM 665 N N . ALA A 1 82 ? 1.469 39.498 -4.330 1.00 14.60 267 ALA A N 1
ATOM 666 C CA . ALA A 1 82 ? 1.333 39.447 -5.788 1.00 14.78 267 ALA A CA 1
ATOM 667 C C . ALA A 1 82 ? 0.391 38.324 -6.198 1.00 14.63 267 ALA A C 1
ATOM 668 O O . ALA A 1 82 ? -0.431 38.475 -7.080 1.00 15.46 267 ALA A O 1
ATOM 670 N N . LEU A 1 83 ? 0.492 37.180 -5.531 1.00 14.96 268 LEU A N 1
ATOM 671 C CA . LEU A 1 83 ? -0.400 36.080 -5.840 1.00 15.15 268 LEU A CA 1
ATOM 672 C C . LEU A 1 83 ? -1.845 36.494 -5.562 1.00 15.81 268 LEU A C 1
ATOM 673 O O . LEU A 1 83 ? -2.729 36.147 -6.319 1.00 16.61 268 LEU A O 1
ATOM 678 N N . ALA A 1 84 ? -2.081 37.199 -4.467 1.00 16.16 269 ALA A N 1
ATOM 679 C CA . ALA A 1 84 ? -3.447 37.630 -4.137 1.00 17.03 269 ALA A CA 1
ATOM 680 C C . ALA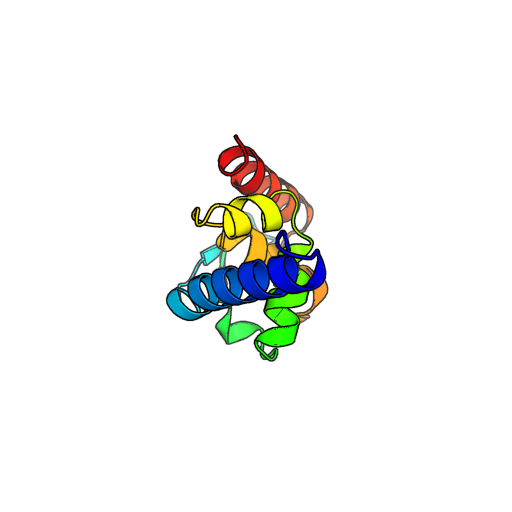 A 1 84 ? -3.989 38.692 -5.068 1.00 18.01 269 ALA A C 1
ATOM 681 O O . ALA A 1 84 ? -5.196 38.830 -5.191 1.00 19.16 269 ALA A O 1
ATOM 683 N N . ASN A 1 85 ? -3.114 39.462 -5.718 1.00 16.43 270 ASN A N 1
ATOM 684 C CA . ASN A 1 85 ? -3.542 40.685 -6.402 1.00 16.67 270 ASN A CA 1
ATOM 685 C C . ASN A 1 85 ? -3.221 40.875 -7.892 1.00 16.70 270 ASN A C 1
ATOM 686 O O . ASN A 1 85 ? -3.998 41.503 -8.604 1.00 19.44 270 ASN A O 1
ATOM 691 N N . SER A 1 86 ? -2.081 40.387 -8.355 1.00 16.48 271 SER A N 1
ATOM 692 C CA . SER A 1 86 ? -1.518 40.768 -9.662 1.00 16.53 271 SER A CA 1
ATOM 693 C C . SER A 1 86 ? -1.727 39.699 -10.732 1.00 17.02 271 SER A C 1
ATOM 694 O O . SER A 1 86 ? -1.164 38.619 -10.648 1.00 16.68 271 SER A O 1
ATOM 697 N N . LYS A 1 87 ? -2.564 39.975 -11.721 1.00 17.16 272 LYS A N 1
ATOM 698 C CA . LYS A 1 87 ? -2.775 39.038 -12.825 1.00 17.18 272 LYS A CA 1
ATOM 699 C C . LYS A 1 87 ? -1.496 38.735 -13.613 1.00 17.27 272 LYS A C 1
ATOM 700 O O . LYS A 1 87 ? -1.229 37.603 -13.956 1.00 17.82 272 LYS A O 1
ATOM 706 N N . LYS A 1 88 ? -0.672 39.740 -13.880 1.00 17.74 273 LYS A N 1
ATOM 707 C CA . LYS A 1 88 ? 0.585 39.487 -14.576 1.00 17.79 273 LYS A CA 1
ATOM 708 C C . LYS A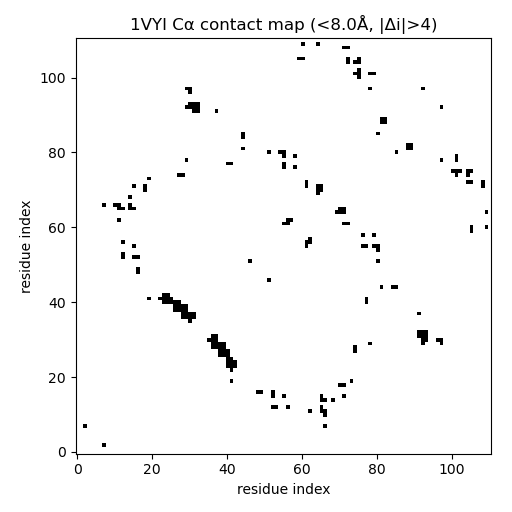 1 88 ? 1.444 38.475 -13.805 1.00 16.94 273 LYS A C 1
ATOM 709 O O . LYS A 1 88 ? 1.986 37.536 -14.381 1.00 16.86 273 LYS A O 1
ATOM 715 N N . PHE A 1 89 ? 1.525 38.639 -12.481 1.00 16.08 274 PHE A N 1
ATOM 716 C CA . PHE A 1 89 ? 2.276 37.713 -11.636 1.00 16.09 274 PHE A CA 1
ATOM 717 C C . PHE A 1 89 ? 1.695 36.282 -11.742 1.00 16.44 274 PHE A C 1
ATOM 718 O O . PHE A 1 89 ? 2.433 35.311 -11.863 1.00 16.69 274 PHE A O 1
ATOM 726 N N . GLN A 1 90 ? 0.374 36.175 -11.644 1.00 16.65 275 GLN A N 1
ATOM 727 C CA . GLN A 1 90 ? -0.290 34.895 -11.768 1.00 17.10 275 GLN A CA 1
ATOM 728 C C . GLN A 1 90 ? 0.115 34.195 -13.065 1.00 17.15 275 GLN A C 1
ATOM 729 O O . GLN A 1 90 ? 0.353 32.994 -13.070 1.00 17.37 275 GLN A O 1
ATOM 735 N N . LEU A 1 91 ? 0.173 34.938 -14.158 1.00 17.81 276 LEU A N 1
ATOM 736 C CA . LEU A 1 91 ? 0.439 34.329 -15.452 1.00 18.05 276 LEU A CA 1
ATOM 737 C C . LEU A 1 91 ? 1.878 33.951 -15.620 1.00 17.98 276 LEU A C 1
ATOM 738 O O . LEU A 1 91 ? 2.187 33.027 -16.389 1.00 18.93 276 LEU A O 1
ATOM 743 N N . LEU A 1 92 ? 2.771 34.650 -14.925 1.00 17.64 277 LEU A N 1
ATOM 744 C CA . LEU A 1 92 ? 4.191 34.357 -14.974 1.00 17.68 277 LEU A CA 1
ATOM 745 C C . LEU A 1 92 ? 4.623 33.191 -14.092 1.00 17.42 277 LEU A C 1
ATOM 746 O O . LEU A 1 92 ? 5.604 32.503 -14.388 1.00 19.02 277 LEU A O 1
ATOM 751 N N . VAL A 1 93 ? 3.930 33.005 -12.970 1.00 16.97 278 VAL A N 1
ATOM 752 C CA . VAL A 1 93 ? 4.441 32.155 -11.883 1.00 16.72 278 VAL A CA 1
ATOM 753 C C . VAL A 1 93 ? 3.930 30.711 -11.991 1.00 15.89 278 VAL A C 1
ATOM 754 O O . VAL A 1 93 ? 2.849 30.448 -12.526 1.00 17.72 278 VAL A O 1
ATOM 758 N N . GLU A 1 94 ? 4.756 29.796 -11.487 1.00 17.05 279 GLU A N 1
ATOM 759 C CA . GLU A 1 94 ? 4.348 28.410 -11.255 1.00 17.19 279 GLU A CA 1
ATOM 760 C C . GLU A 1 94 ? 3.991 28.273 -9.778 1.00 16.82 279 GLU A C 1
ATOM 761 O O . GLU A 1 94 ? 4.819 28.396 -8.911 1.00 17.07 279 GLU A O 1
ATOM 767 N N . ALA A 1 95 ? 2.704 28.077 -9.524 1.00 16.96 280 ALA A N 1
ATOM 768 C CA . ALA A 1 95 ? 2.164 28.087 -8.181 1.00 17.55 280 ALA A CA 1
ATOM 769 C C . ALA A 1 95 ? 2.757 27.051 -7.247 1.00 17.26 280 ALA A C 1
ATOM 770 O O . ALA A 1 95 ? 3.052 27.355 -6.108 1.00 16.99 280 ALA A O 1
ATOM 772 N N . ASP A 1 96 ? 2.934 25.818 -7.710 1.00 18.54 281 ASP A N 1
ATOM 773 C CA . ASP A 1 96 ? 3.460 24.797 -6.812 1.00 18.35 281 ASP A CA 1
ATOM 774 C C . ASP A 1 96 ? 4.878 25.129 -6.355 1.00 18.96 281 ASP A C 1
ATOM 775 O O . ASP A 1 96 ? 5.222 24.932 -5.195 1.00 20.04 281 ASP A O 1
ATOM 780 N N . LYS A 1 97 ? 5.698 25.672 -7.259 1.00 17.93 282 LYS A N 1
ATOM 781 C CA . LYS A 1 97 ? 7.046 26.080 -6.898 1.00 18.31 282 LYS A CA 1
ATOM 782 C C . LYS A 1 97 ? 7.034 27.334 -6.012 1.00 17.45 282 LYS A C 1
ATOM 783 O O . LYS A 1 97 ? 7.855 27.468 -5.097 1.00 18.02 282 LYS A O 1
ATOM 789 N N . LEU A 1 98 ? 6.111 28.257 -6.271 1.00 16.37 283 LEU A N 1
ATOM 790 C CA . LEU A 1 98 ? 5.937 29.429 -5.397 1.00 16.62 283 LEU A CA 1
ATOM 791 C C . LEU A 1 98 ? 5.604 29.034 -3.969 1.00 16.90 283 LEU A C 1
ATOM 792 O O . LEU A 1 98 ? 6.189 29.559 -3.042 1.00 17.36 283 LEU A O 1
ATOM 797 N N . SER A 1 99 ? 4.710 28.058 -3.803 1.00 16.87 284 SER A N 1
ATOM 798 C CA . SER A 1 99 ? 4.368 27.555 -2.458 1.00 17.44 284 SER A CA 1
ATOM 799 C C . SER A 1 99 ? 5.614 27.130 -1.709 1.00 17.73 284 SER A C 1
ATOM 800 O O . SER A 1 99 ? 5.807 27.436 -0.533 1.00 18.60 284 SER A O 1
ATOM 803 N N . LYS A 1 100 ? 6.476 26.404 -2.413 1.00 18.11 285 LYS A N 1
ATOM 804 C CA . LYS A 1 100 ? 7.658 25.840 -1.784 1.00 20.05 285 LYS A CA 1
ATOM 805 C C . LYS A 1 100 ? 8.643 26.935 -1.414 1.00 20.33 285 LYS A C 1
ATOM 806 O O . LYS A 1 100 ? 9.183 26.955 -0.314 1.00 21.75 285 LYS A O 1
ATOM 812 N N . ILE A 1 101 ? 8.875 27.883 -2.310 1.00 21.21 286 ILE A N 1
ATOM 813 C CA . ILE A 1 101 ? 9.803 28.976 -2.021 1.00 22.76 286 ILE A CA 1
ATOM 814 C C . ILE A 1 101 ? 9.323 29.867 -0.902 1.00 21.84 286 ILE A C 1
ATOM 815 O O . ILE A 1 101 ? 10.100 30.249 -0.043 1.00 22.45 286 ILE A O 1
ATOM 820 N N . MET A 1 102 ? 8.038 30.198 -0.899 1.00 21.24 287 MET A N 1
ATOM 821 C CA . MET A 1 102 ? 7.480 31.009 0.170 1.00 21.71 287 MET A CA 1
ATOM 822 C C . MET A 1 102 ? 7.620 30.308 1.514 1.00 22.58 28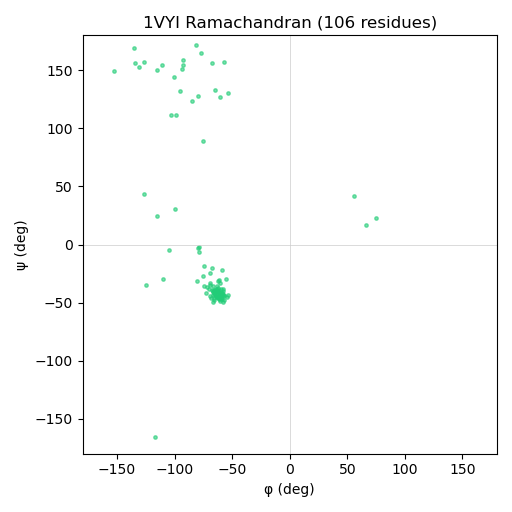7 MET A C 1
ATOM 823 O O . MET A 1 102 ? 8.007 30.935 2.502 1.00 23.37 287 MET A O 1
ATOM 828 N N . GLN A 1 103 ? 7.312 29.015 1.551 1.00 23.25 288 GLN A N 1
ATOM 829 C CA . GLN A 1 103 ? 7.410 28.215 2.775 1.00 25.32 288 GLN A CA 1
ATOM 830 C C . GLN A 1 103 ? 8.858 28.126 3.246 1.00 26.13 288 GLN A C 1
ATOM 831 O O . GLN A 1 103 ? 9.135 28.297 4.437 1.00 28.03 288 GLN A O 1
ATOM 837 N N . ASP A 1 104 ? 9.787 27.880 2.331 1.00 25.96 289 ASP A N 1
ATOM 838 C CA . ASP A 1 104 ? 11.214 27.818 2.682 1.00 27.57 289 ASP A CA 1
ATOM 839 C C 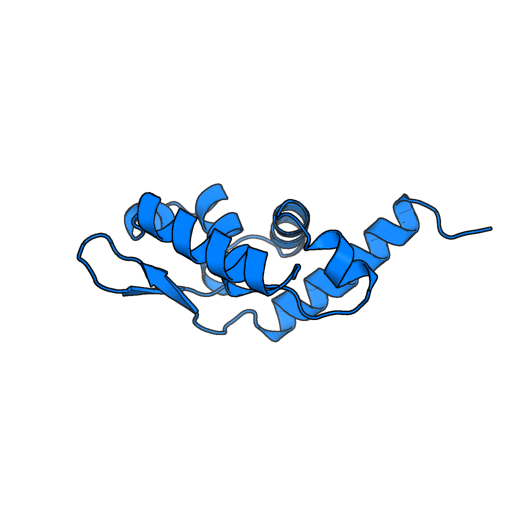. ASP A 1 104 ? 11.679 29.135 3.302 1.00 27.58 289 ASP A C 1
ATOM 840 O O . ASP A 1 104 ? 12.305 29.133 4.364 1.00 28.78 289 ASP A O 1
ATOM 845 N N . ASP A 1 105 ? 11.328 30.259 2.689 1.00 26.24 290 ASP A N 1
ATOM 846 C CA . ASP A 1 105 ? 11.710 31.567 3.220 1.00 26.20 290 ASP A CA 1
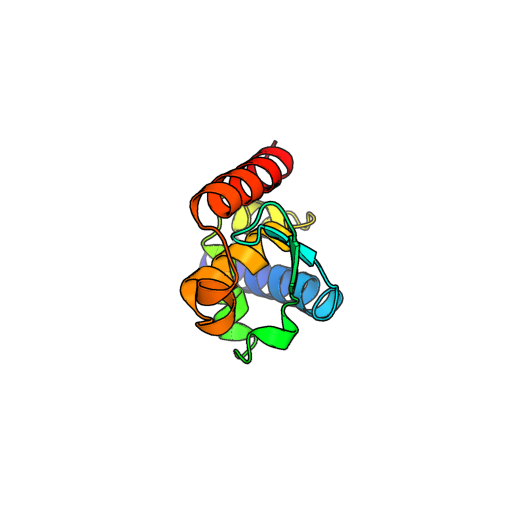ATOM 847 C C . ASP A 1 105 ? 11.132 31.803 4.607 1.00 28.08 290 ASP A C 1
ATOM 848 O O . ASP A 1 105 ? 11.807 32.288 5.501 1.00 26.43 290 ASP A O 1
ATOM 853 N N . LEU A 1 106 ? 9.848 31.500 4.741 1.00 30.54 291 LEU A N 1
ATOM 854 C CA . LEU A 1 106 ? 9.057 31.867 5.911 1.00 33.60 291 LEU A CA 1
ATOM 855 C C . LEU A 1 106 ? 9.434 31.020 7.097 1.00 35.47 291 LEU A C 1
ATOM 856 O O . LEU A 1 106 ? 9.524 31.515 8.213 1.00 36.35 291 LEU A O 1
ATOM 861 N N . ASN A 1 107 ? 9.625 29.728 6.863 1.00 38.04 292 ASN A N 1
ATOM 862 C CA . ASN A 1 107 ? 10.088 28.835 7.910 1.00 39.33 292 ASN A CA 1
ATOM 863 C C . ASN A 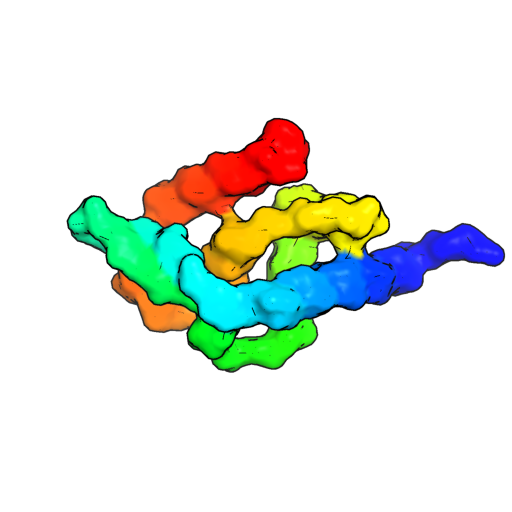1 107 ? 11.443 29.342 8.405 1.00 40.92 292 ASN A C 1
ATOM 864 O O . ASN A 1 107 ? 11.714 29.352 9.607 1.00 40.30 292 ASN A O 1
ATOM 869 N N . ARG A 1 108 ? 12.255 29.820 7.466 1.00 42.27 293 ARG A N 1
ATOM 870 C CA . ARG A 1 108 ? 13.625 30.274 7.726 1.00 43.63 293 ARG A CA 1
ATOM 871 C C . ARG A 1 108 ? 13.738 31.695 8.333 1.00 44.00 293 ARG A C 1
ATOM 872 O O . ARG A 1 108 ? 14.846 32.171 8.602 1.00 45.09 293 ARG A O 1
ATOM 880 N N . TYR A 1 109 ? 12.611 32.381 8.497 1.00 43.85 294 TYR A N 1
ATOM 881 C CA . TYR A 1 109 ? 12.566 33.670 9.200 1.00 43.52 294 TYR A CA 1
ATOM 882 C C . TYR A 1 109 ? 11.843 33.547 10.541 1.00 45.18 294 TYR A C 1
ATOM 883 O O . TYR A 1 109 ? 12.125 34.305 11.463 1.00 45.27 294 TYR A O 1
ATOM 892 N N . THR A 1 110 ? 10.893 32.623 10.645 1.00 46.85 295 THR A N 1
ATOM 893 C CA . THR A 1 110 ? 10.138 32.439 11.885 1.00 48.25 295 THR A CA 1
ATOM 894 C C . THR A 1 110 ? 10.722 31.258 12.662 1.00 49.64 295 THR A C 1
ATOM 895 O O . THR A 1 110 ? 10.009 30.582 13.418 1.00 50.18 295 THR A O 1
ATOM 899 N N . SER A 1 111 ? 12.033 31.060 12.481 1.00 51.00 296 SER A N 1
ATOM 900 C CA . SER A 1 111 ? 12.799 29.922 13.008 1.00 51.99 296 SER A CA 1
ATOM 901 C C . SER A 1 111 ? 13.497 28.856 12.153 1.00 52.29 296 SER A C 1
ATOM 902 O O . SER A 1 111 ? 12.850 27.964 11.596 1.00 53.34 296 SER A O 1
#

Solvent-accessible surface area: 6740 Å² total; per-residue (Å²): 297,103,66,60,132,128,94,48,56,122,68,4,25,66,44,0,24,99,13,0,58,128,20,45,73,120,133,26,124,2,8,19,146,92,104,31,100,24,90,4,12,1,98,66,12,198,40,95,69,76,71,0,4,93,40,0,45,98,7,89,24,0,60,112,14,4,106,93,52,43,166,3,2,26,63,4,0,0,0,99,0,0,70,63,76,17,128,113,0,77,111,74,4,42,64,98,75,1,60,136,44,25,94,71,7,10,78,161,79,45,138

B-factor: mean 24.26, std 8.77, range [13.99, 56.8]

InterPro domains:
  IPR004259 Phosphoprotein M1-like [PF03012] (1-296)
  IPR037199 Phosphoprotein, C-terminal [G3DSA:1.20.120.820] (186-297)
  IPR037199 Phosphoprotein, C-terminal [SSF118173] (186-295)
  IPR049506 Rhabdovirus phosphoprotein, C-terminal domain [cd21032] (190-294)

Radius of gyration: 14.26 Å; Cα contacts (8 Å, |Δi|>4): 117; chains: 1; bounding box: 20×27×48 Å

Organism: Rabies virus (strain CVS-11) (NCBI:txid11294)